Protein AF-A0A536NZQ4-F1 (afdb_monomer)

Secondary structure (DSSP, 8-state):
---HHHHHHHHHHTTPPP-B--HHHHHHHHH---TTS-HHHHHHHHHTTS--SS--SS--HHHHHHHHHHHHHHHHHTT-EEEETTEEEE--

Mean predicted aligned error: 3.86 Å

Foldseek 3Di:
DPCPVVVVVVCVVVVHDDQAAFLQLLLCQQQNHCPPPDQVVSLVVSVVPDPDPPDDPDDDPVSSSVVSRVVQVVCVVVVQWDDDDSYIYGDD

Nearest PDB structures (foldseek):
  4ep4-assembly1_B  TM=6.265E-01  e=6.602E-01  Thermus thermophilus HB8

Solvent-accessible surface area (backbone atoms only — not comparable to full-atom values): 5558 Å² total; per-residue (Å²): 138,92,53,70,68,57,51,56,51,50,34,55,74,69,71,49,81,86,73,47,59,52,35,69,55,31,47,31,50,76,58,44,75,65,77,92,52,56,68,66,61,50,52,49,59,39,52,72,73,46,93,68,77,90,67,65,96,80,67,56,66,66,56,48,38,51,51,38,42,53,51,41,46,54,32,44,78,66,69,47,44,46,69,63,83,78,37,43,36,52,51,125

Structure (mmCIF, N/CA/C/O backbone):
data_AF-A0A536NZQ4-F1
#
_entry.id   AF-A0A536NZQ4-F1
#
loop_
_atom_site.group_PDB
_atom_site.id
_atom_site.type_symbol
_atom_site.label_atom_id
_atom_site.label_alt_id
_atom_site.label_comp_id
_atom_site.label_asym_id
_atom_site.label_entity_id
_atom_site.label_seq_id
_atom_site.pdbx_PDB_ins_code
_atom_site.Cartn_x
_atom_site.Cartn_y
_atom_site.Cartn_z
_atom_site.occupancy
_atom_site.B_iso_or_equiv
_atom_site.auth_seq_id
_atom_site.auth_comp_id
_atom_site.auth_asym_id
_atom_site.auth_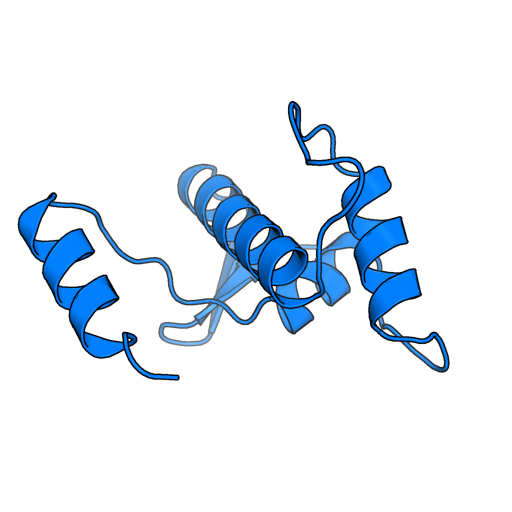atom_id
_atom_site.pdbx_PDB_model_num
ATOM 1 N N . MET A 1 1 ? -8.902 1.612 -17.003 1.00 51.16 1 MET A N 1
ATOM 2 C CA . MET A 1 1 ? -9.670 1.454 -15.749 1.00 51.16 1 MET A CA 1
ATOM 3 C C . MET A 1 1 ? -11.143 1.334 -16.108 1.00 51.16 1 MET A C 1
ATOM 5 O O . MET A 1 1 ? -11.699 2.328 -16.541 1.00 51.16 1 MET A O 1
ATOM 9 N N . ARG A 1 2 ? -11.749 0.141 -16.034 1.00 57.97 2 ARG A N 1
ATOM 10 C CA . ARG A 1 2 ? -13.179 -0.053 -16.375 1.00 57.97 2 ARG A CA 1
ATOM 11 C C . ARG A 1 2 ? -14.084 -0.329 -15.163 1.00 57.97 2 ARG A C 1
ATOM 13 O O . ARG A 1 2 ? -15.287 -0.249 -15.311 1.00 57.97 2 ARG A O 1
ATOM 20 N N . HIS A 1 3 ? -13.514 -0.549 -13.973 1.00 70.88 3 HIS A N 1
ATOM 21 C CA . HIS A 1 3 ? -14.250 -1.050 -12.796 1.00 70.88 3 HIS A CA 1
ATOM 22 C C . HIS A 1 3 ? -14.057 -0.200 -11.526 1.00 70.88 3 HIS A C 1
ATOM 24 O O . HIS A 1 3 ? -14.302 -0.661 -10.416 1.00 70.88 3 HIS A O 1
ATOM 30 N N . GLY A 1 4 ? -13.570 1.041 -11.655 1.00 70.25 4 GLY A N 1
ATOM 31 C CA . GLY A 1 4 ? -13.244 1.877 -10.489 1.00 70.25 4 GLY A CA 1
ATOM 32 C C . GLY A 1 4 ? -14.460 2.147 -9.599 1.00 70.25 4 GLY A C 1
ATOM 33 O O . GLY A 1 4 ? -14.406 1.927 -8.395 1.00 70.25 4 GLY A O 1
ATOM 34 N N . LEU A 1 5 ? -15.583 2.550 -10.201 1.00 81.69 5 LEU A N 1
ATOM 35 C CA . LEU A 1 5 ? -16.831 2.818 -9.477 1.00 81.69 5 LEU A CA 1
ATOM 36 C C . LEU A 1 5 ? -17.493 1.538 -8.945 1.00 81.69 5 LEU A C 1
ATOM 38 O O . LEU A 1 5 ? -18.091 1.556 -7.870 1.00 81.69 5 LEU A O 1
ATOM 42 N N . GLU A 1 6 ? -17.341 0.424 -9.661 1.00 88.19 6 GLU A N 1
ATOM 43 C CA . GLU A 1 6 ? -17.845 -0.886 -9.238 1.00 88.19 6 GLU A CA 1
ATOM 44 C C . GLU A 1 6 ? -17.162 -1.358 -7.951 1.00 88.19 6 GLU A C 1
ATOM 46 O O . GLU A 1 6 ? -17.829 -1.888 -7.066 1.00 88.19 6 GLU A O 1
ATOM 51 N N . LEU A 1 7 ? -15.860 -1.088 -7.790 1.00 85.31 7 LEU A N 1
ATOM 52 C CA . LEU A 1 7 ? -15.140 -1.392 -6.554 1.00 85.31 7 LEU A CA 1
ATOM 53 C C . LEU A 1 7 ? -15.725 -0.632 -5.356 1.00 85.31 7 LEU A C 1
ATOM 55 O O . LEU A 1 7 ? -15.977 -1.236 -4.316 1.00 85.31 7 LEU A O 1
ATOM 59 N N . TYR A 1 8 ? -15.988 0.671 -5.493 1.00 84.00 8 TYR A N 1
ATOM 60 C CA . TYR A 1 8 ? -16.603 1.454 -4.414 1.00 84.00 8 TYR A CA 1
ATOM 61 C C . TYR A 1 8 ? -18.010 0.954 -4.071 1.00 84.00 8 TYR A C 1
ATOM 63 O O . TYR A 1 8 ? -18.358 0.857 -2.892 1.00 84.00 8 TYR A O 1
ATOM 71 N N . ALA A 1 9 ? -18.813 0.604 -5.080 1.00 89.38 9 ALA A N 1
ATOM 72 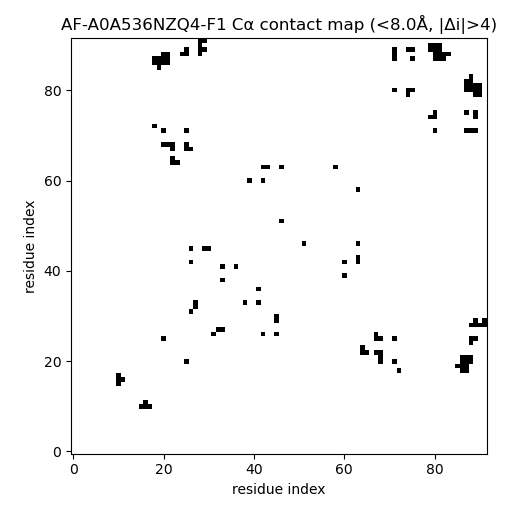C CA . ALA A 1 9 ? -20.137 0.030 -4.865 1.00 89.38 9 ALA A CA 1
ATOM 73 C C . ALA A 1 9 ? -20.061 -1.320 -4.131 1.00 89.38 9 ALA A C 1
ATOM 75 O O . ALA A 1 9 ? -20.804 -1.526 -3.172 1.00 89.38 9 ALA A O 1
ATOM 76 N N . ALA A 1 10 ? -19.134 -2.197 -4.526 1.00 91.12 10 ALA A N 1
ATOM 77 C CA . ALA A 1 10 ? -18.925 -3.499 -3.899 1.00 91.12 10 ALA A CA 1
ATOM 78 C C . ALA A 1 10 ? -18.451 -3.377 -2.443 1.00 91.12 10 ALA A C 1
ATOM 80 O O . ALA A 1 10 ? -18.999 -4.041 -1.566 1.00 91.12 10 ALA A O 1
ATOM 81 N N . LEU A 1 11 ? -17.488 -2.490 -2.162 1.00 90.06 11 LEU A N 1
ATOM 82 C CA . LEU A 1 11 ? -17.023 -2.225 -0.795 1.00 90.06 11 LEU A CA 1
ATOM 83 C C . LEU A 1 11 ? -18.163 -1.715 0.091 1.00 90.06 11 LEU A C 1
ATOM 85 O O . LEU A 1 11 ? -18.345 -2.209 1.202 1.00 90.06 11 LEU A O 1
ATOM 89 N N . ARG A 1 12 ? -18.968 -0.777 -0.424 1.00 90.12 12 ARG A N 1
ATOM 90 C CA . ARG A 1 12 ? -20.134 -0.244 0.289 1.00 90.12 12 ARG A CA 1
ATOM 91 C C . ARG A 1 12 ? -21.185 -1.322 0.548 1.00 90.12 12 ARG A C 1
ATOM 93 O O . ARG A 1 12 ? -21.690 -1.402 1.660 1.00 90.12 12 ARG A O 1
ATOM 100 N N . HIS A 1 13 ? -21.498 -2.149 -0.449 1.00 94.44 13 HIS A N 1
ATOM 101 C CA . HIS A 1 13 ? -22.449 -3.252 -0.300 1.00 94.44 13 HIS A CA 1
ATOM 102 C C . HIS A 1 13 ? -21.974 -4.286 0.731 1.00 94.44 13 HIS A C 1
ATOM 104 O O . HIS A 1 13 ? -22.770 -4.771 1.526 1.00 94.44 13 HIS A O 1
ATOM 110 N N . ALA A 1 14 ? -20.669 -4.560 0.776 1.00 94.94 14 ALA A N 1
ATOM 111 C CA . ALA A 1 14 ? -20.057 -5.450 1.758 1.00 94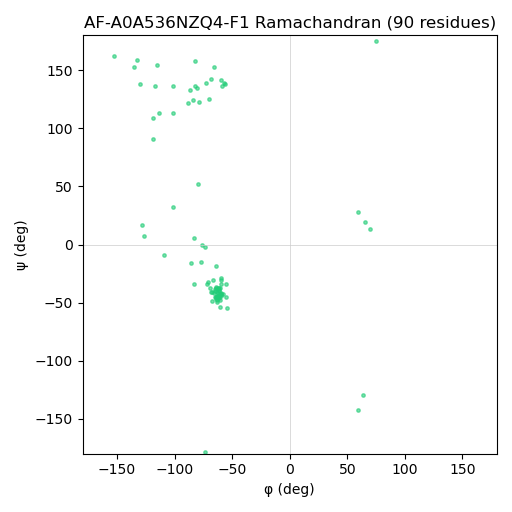.94 14 ALA A CA 1
ATOM 112 C C . ALA A 1 14 ? -19.890 -4.824 3.160 1.00 94.94 14 ALA A C 1
ATOM 114 O O . ALA A 1 14 ? -19.347 -5.476 4.050 1.00 94.94 14 ALA A O 1
ATOM 115 N N . GLY A 1 15 ? -20.292 -3.562 3.370 1.00 94.44 15 GLY A N 1
ATOM 116 C CA . GLY A 1 15 ? -20.096 -2.856 4.642 1.00 94.44 15 GLY A CA 1
ATOM 117 C C . GLY A 1 15 ? -18.624 -2.609 4.995 1.00 94.44 15 GLY A C 1
ATOM 118 O O . GLY A 1 15 ? -18.291 -2.381 6.157 1.00 94.44 15 GLY A O 1
ATOM 119 N N . LEU A 1 16 ? -17.724 -2.667 4.009 1.00 90.88 16 LEU A N 1
ATOM 120 C CA . LEU A 1 16 ? -16.292 -2.484 4.210 1.00 90.88 16 LEU A CA 1
ATOM 121 C C . LEU A 1 16 ? -15.926 -1.003 4.143 1.00 90.88 16 LEU A C 1
ATOM 123 O O . LEU A 1 16 ? -16.281 -0.282 3.209 1.00 90.88 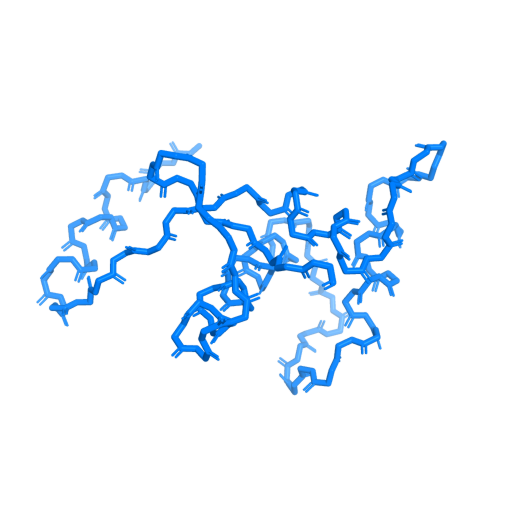16 LEU A O 1
ATOM 127 N N . ARG A 1 17 ? -15.136 -0.553 5.119 1.00 90.00 17 ARG A N 1
ATOM 128 C CA . ARG A 1 17 ? -14.566 0.794 5.113 1.00 90.00 17 ARG A CA 1
ATOM 129 C C . ARG A 1 17 ? -13.358 0.847 4.179 1.00 90.00 17 ARG A C 1
ATOM 131 O O . ARG A 1 17 ? -12.375 0.138 4.386 1.00 90.00 17 ARG A O 1
ATOM 138 N N . ALA A 1 18 ? -13.410 1.736 3.191 1.00 90.94 18 ALA A N 1
ATOM 139 C CA . ALA A 1 18 ? -12.276 2.002 2.317 1.00 90.94 18 ALA A CA 1
ATOM 140 C C . ALA A 1 18 ? -11.179 2.796 3.050 1.00 90.94 18 ALA A C 1
ATOM 142 O O . ALA A 1 18 ? -11.463 3.734 3.799 1.00 90.94 18 ALA A O 1
ATOM 143 N N . VAL A 1 19 ? -9.922 2.422 2.807 1.00 93.25 19 VAL A N 1
ATOM 144 C CA . VAL A 1 19 ? -8.733 3.194 3.187 1.00 93.25 19 VAL A CA 1
ATOM 145 C C . VAL A 1 19 ? -8.066 3.648 1.897 1.00 93.25 19 VAL A C 1
ATOM 147 O O . VAL A 1 19 ? -7.577 2.819 1.129 1.00 93.25 19 VAL A O 1
ATOM 150 N N . GLU A 1 20 ? -8.061 4.954 1.647 1.00 93.50 20 GLU A N 1
ATOM 151 C CA . GLU A 1 20 ? -7.395 5.519 0.477 1.00 93.50 20 GLU A CA 1
ATOM 152 C C . GLU A 1 20 ? -5.894 5.648 0.733 1.00 93.50 20 GLU A C 1
ATOM 154 O O . GLU A 1 20 ? -5.459 6.105 1.789 1.00 93.50 20 GLU A O 1
ATOM 159 N N . 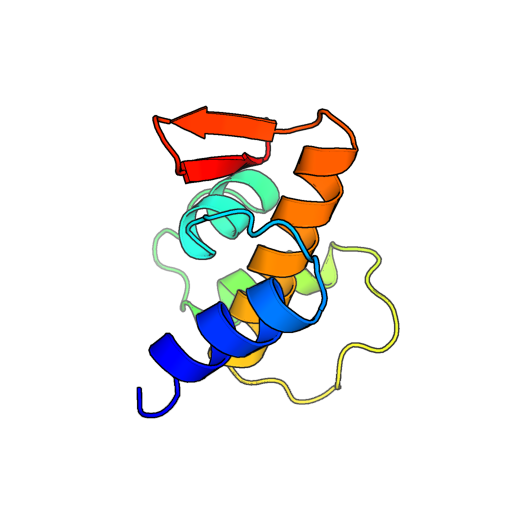CYS A 1 21 ? -5.077 5.241 -0.235 1.00 95.44 21 CYS A N 1
ATOM 160 C CA . CYS A 1 21 ? -3.626 5.347 -0.145 1.00 95.44 21 CYS A CA 1
ATOM 161 C C . CYS A 1 21 ? -2.995 5.471 -1.533 1.00 95.44 21 CYS A C 1
ATOM 163 O O . CYS A 1 21 ? -3.581 5.055 -2.534 1.00 95.44 21 CYS A O 1
ATOM 165 N N . PHE A 1 22 ? -1.746 5.934 -1.581 1.00 92.88 22 PHE A N 1
ATOM 166 C CA . PHE A 1 22 ? -0.908 5.822 -2.773 1.00 92.88 22 PHE A CA 1
ATOM 167 C C . PHE A 1 22 ? 0.078 4.660 -2.612 1.00 92.88 22 PHE A C 1
ATOM 169 O O . PHE A 1 22 ? 1.024 4.789 -1.830 1.00 92.88 22 PHE A O 1
ATOM 176 N N . PRO A 1 23 ? -0.034 3.567 -3.393 1.00 92.44 23 PRO A N 1
ATOM 177 C CA . PRO A 1 23 ? 0.883 2.429 -3.279 1.00 92.44 23 PRO A CA 1
ATOM 178 C C . PRO A 1 23 ? 2.357 2.821 -3.435 1.00 92.44 23 PRO A C 1
ATOM 180 O O . PRO A 1 23 ? 3.234 2.297 -2.757 1.00 92.44 23 PRO A O 1
ATOM 183 N N . THR A 1 24 ? 2.655 3.818 -4.275 1.00 93.81 24 THR A N 1
ATOM 184 C CA . THR A 1 24 ? 4.017 4.364 -4.400 1.00 93.81 24 THR A CA 1
ATOM 185 C C . THR A 1 24 ? 4.533 4.966 -3.091 1.00 93.81 24 THR A C 1
ATOM 187 O O . THR A 1 24 ? 5.709 4.785 -2.765 1.00 93.81 24 THR A O 1
ATOM 190 N N . ALA A 1 25 ? 3.682 5.664 -2.333 1.00 94.06 25 ALA A N 1
ATOM 191 C CA . ALA A 1 25 ? 4.051 6.208 -1.030 1.00 94.06 25 ALA A CA 1
ATOM 192 C C . ALA A 1 25 ? 4.288 5.075 -0.025 1.00 94.06 25 ALA A C 1
ATOM 194 O O . ALA A 1 25 ? 5.290 5.102 0.687 1.00 94.06 25 ALA A O 1
ATOM 195 N N . THR A 1 26 ? 3.451 4.034 -0.049 1.00 95.19 26 THR A N 1
ATOM 196 C CA . THR A 1 26 ? 3.646 2.815 0.744 1.00 95.19 26 THR A CA 1
ATOM 197 C C . THR A 1 26 ? 5.017 2.199 0.492 1.00 95.19 26 THR A C 1
ATOM 199 O O . THR A 1 26 ? 5.803 2.038 1.422 1.00 95.19 26 THR A O 1
ATOM 202 N N . TRP A 1 27 ? 5.360 1.922 -0.767 1.00 96.25 27 TRP A N 1
ATOM 203 C CA . TRP A 1 27 ? 6.666 1.356 -1.109 1.00 96.25 27 TRP A CA 1
ATOM 204 C C . TRP A 1 27 ? 7.827 2.259 -0.705 1.00 96.25 27 TRP A C 1
ATOM 206 O O . TRP A 1 27 ? 8.850 1.770 -0.234 1.00 96.25 27 TRP A O 1
ATOM 216 N N . THR A 1 28 ? 7.657 3.574 -0.838 1.00 95.94 28 THR A N 1
ATOM 217 C CA . THR A 1 28 ? 8.671 4.553 -0.431 1.00 95.94 28 THR A CA 1
ATOM 218 C C . THR A 1 28 ? 8.898 4.541 1.077 1.00 95.94 28 THR A C 1
ATOM 220 O O . THR A 1 28 ? 10.044 4.609 1.514 1.00 95.94 28 THR A O 1
ATOM 223 N N . ARG A 1 29 ? 7.835 4.409 1.878 1.00 94.75 29 ARG A N 1
ATOM 224 C CA . ARG A 1 29 ? 7.935 4.305 3.340 1.00 94.75 29 ARG A CA 1
ATOM 225 C C . ARG A 1 29 ? 8.561 2.980 3.780 1.00 94.75 29 ARG A C 1
ATOM 227 O O . ARG A 1 29 ? 9.366 2.985 4.699 1.00 94.75 29 ARG A O 1
ATOM 234 N N . LEU A 1 30 ? 8.256 1.877 3.095 1.00 92.12 30 LEU A N 1
ATOM 235 C CA . LEU A 1 30 ? 8.735 0.539 3.473 1.00 92.12 30 LEU A CA 1
ATOM 236 C C . LEU A 1 30 ? 10.149 0.207 2.976 1.00 92.12 30 LEU A C 1
ATOM 238 O O . LEU A 1 30 ? 10.871 -0.540 3.628 1.00 92.12 30 LEU A O 1
ATOM 242 N N . ALA A 1 31 ? 10.544 0.701 1.801 1.00 94.12 31 ALA A N 1
ATOM 243 C CA . ALA A 1 31 ? 11.790 0.303 1.134 1.00 94.12 31 ALA A CA 1
ATOM 244 C C . ALA A 1 31 ? 12.696 1.483 0.750 1.00 94.12 31 ALA A C 1
ATOM 246 O O . ALA A 1 31 ? 13.695 1.293 0.042 1.00 94.12 31 ALA A O 1
ATOM 247 N N . GLY A 1 32 ? 12.343 2.692 1.193 1.00 95.81 32 GLY A N 1
ATOM 248 C CA . GLY A 1 32 ? 13.019 3.928 0.828 1.00 95.81 32 GLY A CA 1
ATOM 249 C C . GLY A 1 32 ? 12.697 4.402 -0.597 1.00 95.81 32 GLY A C 1
ATOM 250 O O . GLY A 1 32 ? 12.011 3.715 -1.366 1.00 95.81 32 GLY A O 1
ATOM 251 N N . PRO A 1 33 ? 13.207 5.586 -0.982 1.00 95.81 33 PRO A N 1
ATOM 252 C CA . PRO A 1 33 ? 12.945 6.185 -2.286 1.00 95.81 33 PRO A CA 1
ATOM 253 C C . PRO A 1 33 ? 13.417 5.286 -3.433 1.00 95.81 33 PRO A C 1
ATOM 255 O O . PRO A 1 33 ? 14.477 4.659 -3.369 1.00 95.81 33 PRO A O 1
ATOM 258 N N . ARG A 1 34 ? 12.645 5.241 -4.526 1.00 96.00 34 ARG A N 1
ATOM 259 C CA . ARG A 1 34 ? 12.972 4.421 -5.707 1.00 96.00 34 ARG A CA 1
ATOM 260 C C . ARG A 1 34 ? 14.341 4.772 -6.306 1.00 96.00 34 ARG A C 1
ATOM 262 O O . ARG A 1 34 ? 15.095 3.861 -6.652 1.00 96.00 34 ARG A O 1
ATOM 269 N N . GLY A 1 35 ? 14.659 6.064 -6.411 1.00 94.50 35 GLY A N 1
ATOM 270 C CA . GLY A 1 35 ? 15.847 6.553 -7.119 1.00 94.50 35 GLY A CA 1
ATOM 271 C C . GLY A 1 35 ? 15.845 6.125 -8.593 1.00 94.50 35 GLY A C 1
ATOM 272 O O . GLY A 1 35 ? 14.785 6.033 -9.216 1.00 94.50 35 GLY A O 1
ATOM 273 N N . GLY A 1 36 ? 17.021 5.788 -9.131 1.00 95.31 36 GLY A N 1
ATOM 274 C CA . GLY A 1 36 ? 17.191 5.309 -10.513 1.00 95.31 36 GLY A CA 1
ATOM 275 C C . GLY A 1 36 ? 16.706 3.875 -10.779 1.00 95.31 36 GLY A C 1
ATOM 276 O O . GLY A 1 36 ? 16.753 3.402 -11.912 1.00 95.31 36 GLY A O 1
ATOM 277 N N . ARG A 1 37 ? 16.221 3.152 -9.760 1.00 95.75 37 ARG A N 1
ATOM 278 C CA . ARG A 1 37 ? 15.792 1.752 -9.910 1.00 95.75 37 ARG A CA 1
ATOM 279 C C . ARG A 1 37 ? 14.533 1.644 -10.771 1.00 95.75 37 ARG A C 1
ATOM 281 O O . ARG A 1 37 ? 13.595 2.439 -10.634 1.00 95.75 37 ARG A O 1
ATOM 288 N N . ARG A 1 38 ? 14.456 0.603 -11.609 1.00 96.31 38 ARG A N 1
ATOM 289 C CA . ARG A 1 38 ? 13.227 0.257 -12.347 1.00 96.31 38 ARG A CA 1
ATOM 290 C C . ARG A 1 38 ? 12.093 -0.019 -11.358 1.00 96.31 38 ARG A C 1
ATOM 292 O O . ARG A 1 38 ? 12.297 -0.723 -10.369 1.00 96.31 38 ARG A O 1
ATOM 299 N N . ARG A 1 39 ? 10.888 0.496 -11.638 1.00 95.06 39 ARG A N 1
ATOM 300 C CA . ARG A 1 39 ? 9.734 0.386 -10.726 1.00 95.06 39 ARG A CA 1
ATOM 301 C C . ARG A 1 39 ? 9.421 -1.059 -10.341 1.00 95.06 39 ARG A C 1
ATOM 303 O O . ARG A 1 39 ? 9.246 -1.324 -9.158 1.00 95.06 39 ARG A O 1
ATOM 310 N N . ALA A 1 40 ? 9.409 -1.970 -11.315 1.00 94.81 40 ALA A N 1
ATOM 311 C CA . ALA A 1 40 ? 9.123 -3.383 -11.079 1.00 94.81 40 ALA A CA 1
ATOM 312 C C . ALA A 1 40 ? 10.142 -4.043 -10.135 1.00 94.81 40 ALA A C 1
ATOM 314 O O . ALA A 1 40 ? 9.746 -4.737 -9.209 1.00 94.81 40 ALA A O 1
ATOM 315 N N . GLY A 1 41 ? 11.442 -3.787 -10.328 1.00 95.88 41 GLY A N 1
ATOM 316 C CA . GLY A 1 41 ? 12.488 -4.342 -9.463 1.00 95.88 41 GLY A CA 1
ATOM 317 C C . GLY A 1 41 ? 12.459 -3.756 -8.051 1.00 95.88 41 GLY A C 1
ATOM 318 O O . GLY A 1 41 ? 12.581 -4.485 -7.073 1.00 95.88 41 GLY A O 1
ATOM 319 N N . TRP A 1 42 ? 12.234 -2.444 -7.932 1.00 97.00 42 TRP A N 1
ATOM 320 C CA . TRP A 1 42 ? 12.131 -1.770 -6.635 1.00 97.00 42 TRP A CA 1
ATOM 321 C C . TRP A 1 42 ? 10.935 -2.259 -5.808 1.00 97.00 42 TRP A C 1
ATOM 323 O O . TRP A 1 42 ? 11.109 -2.589 -4.637 1.00 97.00 42 TRP A O 1
ATOM 333 N N . SER A 1 43 ? 9.744 -2.355 -6.408 1.00 96.31 43 SER A N 1
ATOM 334 C CA . SER A 1 43 ? 8.548 -2.834 -5.705 1.00 96.31 43 SER A CA 1
ATOM 335 C C . SER A 1 43 ? 8.598 -4.339 -5.426 1.00 96.31 43 SER A C 1
ATOM 337 O O . SER A 1 43 ? 8.150 -4.767 -4.367 1.00 96.31 43 SER A O 1
ATOM 339 N N . ALA A 1 44 ? 9.199 -5.148 -6.308 1.00 94.88 44 ALA A N 1
ATOM 340 C CA . ALA A 1 44 ? 9.422 -6.572 -6.046 1.00 94.88 44 ALA A CA 1
ATOM 341 C C . ALA A 1 44 ? 10.371 -6.798 -4.858 1.00 94.88 44 ALA A C 1
ATOM 343 O O . ALA A 1 44 ? 10.056 -7.589 -3.972 1.00 94.88 44 ALA A O 1
ATOM 344 N N . ALA A 1 45 ? 11.484 -6.059 -4.791 1.00 94.50 45 ALA A N 1
ATOM 345 C CA . ALA A 1 45 ? 12.417 -6.129 -3.665 1.00 94.50 45 ALA A CA 1
ATOM 346 C C . ALA A 1 45 ? 11.812 -5.594 -2.353 1.00 94.50 45 ALA A C 1
ATOM 348 O O . ALA A 1 45 ? 12.183 -6.037 -1.269 1.00 94.50 45 ALA A O 1
ATOM 349 N N . ALA A 1 46 ? 10.892 -4.627 -2.427 1.00 95.06 46 ALA A N 1
ATOM 350 C CA . ALA A 1 46 ? 10.130 -4.183 -1.264 1.00 95.06 46 ALA A CA 1
ATOM 351 C C . ALA A 1 46 ? 9.185 -5.290 -0.774 1.00 95.06 46 ALA A C 1
ATOM 353 O O . ALA A 1 46 ? 9.197 -5.630 0.406 1.00 95.06 46 ALA A O 1
ATOM 354 N N . LEU A 1 47 ? 8.418 -5.890 -1.690 1.00 95.00 47 LEU A N 1
ATOM 355 C CA . LEU A 1 47 ? 7.477 -6.964 -1.386 1.00 95.00 47 LEU A CA 1
ATOM 356 C C . LEU A 1 47 ? 8.173 -8.202 -0.807 1.00 95.00 47 LEU A C 1
ATOM 358 O O . LEU A 1 47 ? 7.664 -8.773 0.149 1.00 95.00 47 LEU A O 1
ATOM 362 N N . SER A 1 48 ? 9.351 -8.580 -1.313 1.00 92.94 48 SER A N 1
ATOM 363 C CA . SER A 1 48 ? 10.089 -9.750 -0.813 1.00 92.94 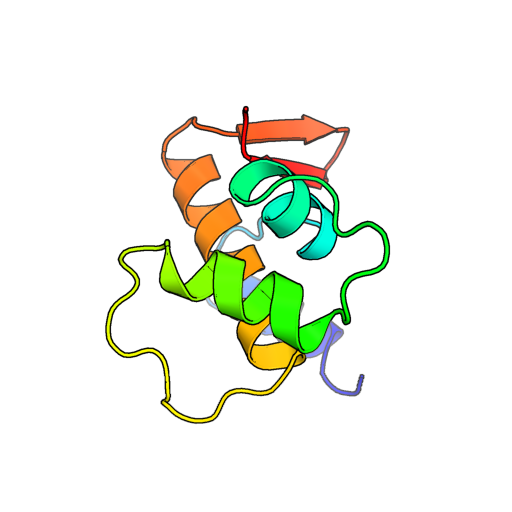48 SER A CA 1
ATOM 364 C C . SER A 1 48 ? 10.558 -9.615 0.640 1.00 92.94 48 SER A C 1
ATOM 366 O O . SER A 1 48 ? 10.891 -10.613 1.271 1.00 92.94 48 SER A O 1
ATOM 368 N N . ARG A 1 49 ? 10.611 -8.390 1.180 1.00 92.75 49 ARG A N 1
ATOM 369 C CA . ARG A 1 49 ? 10.928 -8.130 2.595 1.00 92.75 49 ARG A CA 1
ATOM 370 C C . ARG A 1 49 ? 9.701 -8.215 3.496 1.00 92.75 49 ARG A C 1
ATOM 372 O O . ARG A 1 49 ? 9.846 -8.301 4.713 1.00 92.75 49 ARG A O 1
ATOM 379 N N . LEU A 1 50 ? 8.500 -8.176 2.921 1.00 90.69 50 LEU A N 1
ATOM 380 C CA . LEU A 1 50 ? 7.266 -8.340 3.670 1.00 90.69 50 LEU A CA 1
ATOM 381 C C . LEU A 1 50 ? 6.995 -9.830 3.867 1.00 90.69 50 LEU A C 1
ATOM 383 O O . LEU A 1 50 ? 7.085 -10.626 2.936 1.00 90.69 50 LEU A O 1
ATOM 387 N N . ARG A 1 51 ? 6.589 -10.216 5.078 1.00 86.06 51 ARG A N 1
ATOM 388 C CA . ARG A 1 51 ? 6.167 -11.592 5.387 1.00 86.06 51 ARG A CA 1
ATOM 389 C C . ARG A 1 51 ? 4.723 -11.845 4.928 1.00 86.06 51 ARG A C 1
ATOM 391 O O . ARG A 1 51 ? 3.880 -12.264 5.716 1.00 86.06 51 ARG A O 1
ATOM 398 N N . VAL A 1 52 ? 4.425 -11.547 3.662 1.00 89.06 52 VAL A N 1
ATOM 399 C CA . VAL A 1 52 ? 3.116 -11.807 3.043 1.00 89.06 52 VAL A CA 1
ATOM 400 C C . VAL A 1 52 ? 3.130 -13.219 2.467 1.00 89.06 52 VAL A C 1
ATOM 402 O O . VAL A 1 52 ? 3.978 -13.560 1.647 1.00 89.06 52 VAL A O 1
ATOM 405 N N . ARG A 1 53 ? 2.197 -14.057 2.920 1.00 89.50 53 ARG A N 1
ATOM 406 C CA . ARG A 1 53 ? 2.052 -15.436 2.436 1.00 89.50 53 ARG A CA 1
ATOM 407 C C . ARG A 1 53 ? 1.250 -15.471 1.138 1.00 89.50 53 ARG A C 1
ATOM 409 O O . ARG A 1 53 ? 0.470 -14.563 0.866 1.00 89.50 53 ARG A O 1
ATOM 416 N N . SER A 1 54 ? 1.427 -16.544 0.372 1.00 89.06 54 SER A N 1
ATOM 417 C CA . SER A 1 54 ? 0.621 -16.841 -0.822 1.00 89.06 54 SER A CA 1
ATOM 418 C C . SER A 1 54 ? 0.673 -15.764 -1.914 1.00 89.06 54 SER A C 1
ATOM 420 O O . SER A 1 54 ? -0.265 -15.620 -2.693 1.00 89.06 54 SER A O 1
ATOM 422 N N . VAL A 1 55 ? 1.774 -15.010 -1.993 1.00 89.69 55 VAL A N 1
ATOM 423 C CA . VAL A 1 55 ? 2.024 -14.104 -3.120 1.00 89.69 55 VAL A CA 1
ATOM 424 C C . VAL A 1 55 ? 2.327 -14.951 -4.363 1.00 89.69 55 VAL A C 1
ATOM 426 O O . VAL A 1 55 ? 3.244 -15.774 -4.309 1.00 89.69 55 VAL A O 1
ATOM 429 N N . PRO A 1 56 ? 1.610 -14.764 -5.486 1.00 88.81 56 PRO A N 1
ATOM 430 C CA . PRO A 1 56 ? 1.907 -15.471 -6.726 1.00 88.81 56 PRO A CA 1
ATOM 431 C C . PRO A 1 56 ? 3.356 -15.253 -7.177 1.00 88.81 56 PRO A C 1
ATOM 433 O O . PRO A 1 56 ? 3.855 -14.126 -7.160 1.00 88.81 56 PRO A O 1
ATOM 436 N N . SER A 1 57 ? 4.013 -16.317 -7.648 1.00 83.44 57 SER A N 1
ATOM 437 C CA . SER A 1 57 ? 5.401 -16.261 -8.140 1.00 83.44 57 SER A CA 1
ATOM 438 C C . SER A 1 57 ? 5.575 -15.302 -9.323 1.00 83.44 57 SER A C 1
ATOM 440 O O . SER A 1 57 ? 6.638 -14.710 -9.504 1.00 83.44 57 SER A O 1
ATOM 442 N N . ARG A 1 58 ? 4.512 -15.113 -10.113 1.00 88.19 58 ARG A N 1
ATOM 443 C CA . ARG A 1 58 ? 4.421 -14.115 -11.179 1.00 88.19 58 ARG A CA 1
ATOM 444 C C . ARG A 1 58 ? 3.289 -13.152 -10.864 1.00 88.19 58 ARG A C 1
ATOM 446 O O . ARG A 1 58 ? 2.119 -13.501 -10.973 1.00 88.19 58 ARG A O 1
ATOM 453 N N . ILE A 1 59 ? 3.650 -11.925 -10.509 1.00 93.88 59 ILE A N 1
ATOM 454 C CA . ILE A 1 59 ? 2.695 -10.844 -10.282 1.00 93.88 59 ILE A CA 1
ATOM 455 C C . ILE A 1 59 ? 3.127 -9.596 -11.052 1.00 93.88 59 ILE A C 1
ATOM 457 O O . ILE A 1 59 ? 4.313 -9.261 -11.124 1.00 93.88 59 ILE A O 1
ATOM 461 N N . GLY A 1 60 ? 2.163 -8.919 -11.672 1.00 95.50 60 GLY A N 1
ATOM 462 C CA . GLY A 1 60 ? 2.378 -7.653 -12.370 1.00 95.50 60 GLY A CA 1
ATOM 463 C C . GLY A 1 60 ? 2.580 -6.479 -11.409 1.00 95.50 60 GLY A C 1
ATOM 464 O O . GLY A 1 60 ? 2.577 -6.636 -10.187 1.00 95.50 60 GLY A O 1
ATOM 465 N N . GLN A 1 61 ? 2.756 -5.278 -11.962 1.00 95.69 61 GLN A N 1
ATOM 466 C CA . GLN A 1 61 ? 2.876 -4.068 -11.144 1.00 95.69 61 GLN A CA 1
ATOM 467 C C . GLN A 1 61 ? 1.575 -3.757 -10.394 1.00 95.69 61 GLN A C 1
ATOM 469 O O . GLN A 1 61 ? 1.645 -3.471 -9.204 1.00 95.69 61 GLN A O 1
ATOM 474 N N . ASP A 1 62 ? 0.422 -3.903 -11.047 1.00 93.69 62 ASP A N 1
ATOM 475 C CA . ASP A 1 62 ? -0.891 -3.667 -10.433 1.00 93.69 62 ASP A CA 1
ATOM 476 C C . ASP A 1 62 ? -1.137 -4.598 -9.247 1.00 93.69 62 ASP A C 1
ATOM 478 O O . ASP A 1 62 ? -1.573 -4.160 -8.189 1.00 93.69 62 ASP A O 1
ATOM 482 N N . GLY A 1 63 ? -0.780 -5.878 -9.384 1.00 94.81 63 GLY A N 1
ATOM 483 C CA . GLY A 1 63 ? -0.902 -6.836 -8.289 1.00 94.81 63 GLY A CA 1
ATOM 484 C C . GLY A 1 63 ? 0.021 -6.504 -7.114 1.00 94.81 63 GLY A C 1
ATOM 485 O O . GLY A 1 63 ? -0.396 -6.612 -5.963 1.00 94.81 63 GLY A O 1
ATOM 486 N N . ARG A 1 64 ? 1.250 -6.031 -7.375 1.00 96.12 64 ARG A N 1
ATOM 487 C CA . ARG A 1 64 ? 2.097 -5.490 -6.301 1.00 96.12 64 ARG A CA 1
ATOM 488 C C . ARG A 1 64 ? 1.407 -4.299 -5.651 1.00 96.12 64 ARG A C 1
ATOM 490 O O . ARG A 1 64 ? 1.208 -4.320 -4.446 1.00 96.12 64 ARG A O 1
ATOM 497 N N . ASP A 1 65 ? 0.992 -3.301 -6.419 1.00 95.69 65 ASP A N 1
ATOM 498 C CA . ASP A 1 65 ? 0.373 -2.088 -5.879 1.00 95.69 65 ASP A CA 1
ATOM 499 C C . ASP A 1 65 ? -0.917 -2.378 -5.086 1.00 95.69 65 ASP A C 1
ATOM 501 O O . ASP A 1 65 ? -1.125 -1.765 -4.039 1.00 95.69 65 ASP A O 1
ATOM 505 N N . ALA A 1 66 ? -1.703 -3.384 -5.483 1.00 94.19 66 ALA A N 1
ATOM 506 C CA . ALA A 1 66 ? -2.835 -3.895 -4.710 1.00 94.19 66 ALA A CA 1
ATOM 507 C C . ALA A 1 66 ? -2.405 -4.495 -3.357 1.00 94.19 66 ALA A C 1
ATOM 509 O O . ALA A 1 66 ? -3.005 -4.182 -2.330 1.00 94.19 66 ALA A O 1
ATOM 510 N N . ILE A 1 67 ? -1.330 -5.295 -3.320 1.00 95.44 67 ILE A N 1
ATOM 511 C CA . ILE A 1 67 ? -0.754 -5.795 -2.058 1.00 95.44 67 ILE A CA 1
ATOM 512 C C . ILE A 1 67 ? -0.246 -4.633 -1.194 1.00 95.44 67 ILE A C 1
ATOM 514 O O . ILE A 1 67 ? -0.478 -4.625 0.012 1.00 95.44 67 ILE A O 1
ATOM 518 N N . GLY A 1 68 ? 0.413 -3.634 -1.787 1.00 95.81 68 GLY A N 1
ATOM 519 C CA . GLY A 1 68 ? 0.857 -2.433 -1.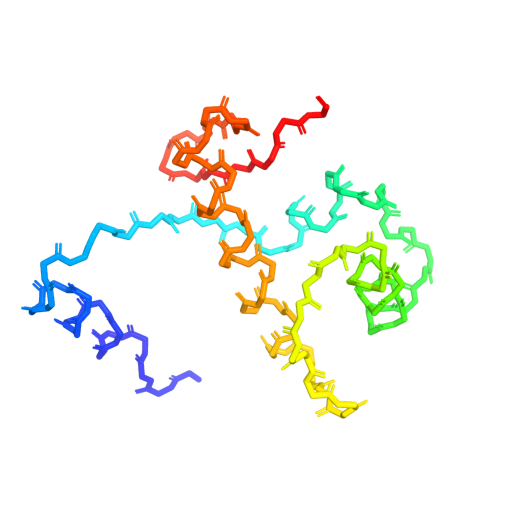075 1.00 95.81 68 GLY A CA 1
ATOM 520 C C . GLY A 1 68 ? -0.311 -1.666 -0.443 1.00 95.81 68 GLY A C 1
ATOM 521 O O . GLY A 1 68 ? -0.239 -1.270 0.724 1.00 95.81 68 GLY A O 1
ATOM 522 N N . ALA A 1 69 ? -1.419 -1.514 -1.169 1.00 95.38 69 ALA A N 1
ATOM 523 C CA . ALA A 1 69 ? -2.636 -0.902 -0.641 1.00 95.38 69 ALA A CA 1
ATOM 524 C C . ALA A 1 69 ? -3.239 -1.722 0.511 1.00 95.38 69 ALA A C 1
ATOM 526 O O . ALA A 1 69 ? -3.491 -1.180 1.588 1.00 95.38 69 ALA A O 1
ATOM 527 N N . ALA A 1 70 ? -3.373 -3.040 0.337 1.00 94.44 70 ALA A N 1
ATOM 528 C CA . ALA A 1 70 ? -3.869 -3.937 1.381 1.00 94.44 70 ALA A CA 1
ATOM 529 C C . ALA A 1 70 ? -2.984 -3.909 2.641 1.00 94.44 70 ALA A C 1
ATOM 531 O O . ALA A 1 70 ? -3.488 -3.840 3.762 1.00 94.44 70 ALA A O 1
ATOM 532 N N . TYR A 1 71 ? -1.660 -3.889 2.472 1.00 95.62 71 TYR A N 1
ATOM 533 C CA . TYR A 1 71 ? -0.714 -3.776 3.580 1.00 95.62 71 TYR A CA 1
ATOM 534 C C . TYR A 1 71 ? -0.845 -2.430 4.306 1.00 95.62 71 TYR A C 1
ATOM 536 O O . TYR A 1 71 ? -0.768 -2.377 5.531 1.00 95.62 71 TYR A O 1
ATOM 544 N N . THR A 1 72 ? -1.108 -1.345 3.571 1.00 96.62 72 THR A N 1
ATOM 545 C CA . THR A 1 72 ? -1.368 -0.022 4.161 1.00 96.62 72 THR A CA 1
ATOM 546 C C . THR A 1 72 ? -2.646 -0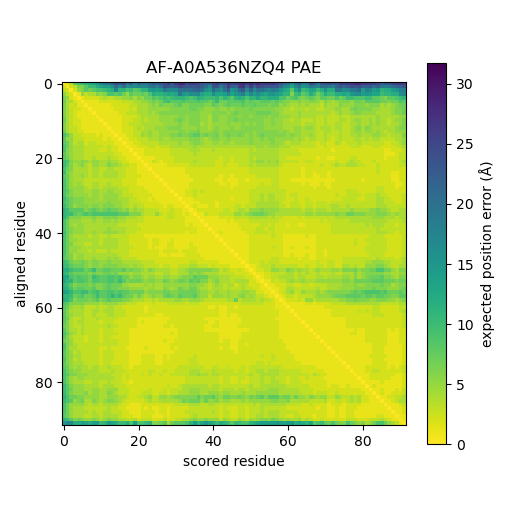.024 4.992 1.00 96.62 72 THR A C 1
ATOM 548 O O . THR A 1 72 ? -2.629 0.455 6.123 1.00 96.62 72 THR A O 1
ATOM 551 N N . ALA A 1 73 ? -3.727 -0.619 4.483 1.00 95.38 73 ALA A N 1
ATOM 552 C CA . ALA A 1 73 ? -4.971 -0.777 5.232 1.00 95.38 73 ALA A CA 1
ATOM 553 C C . ALA A 1 73 ? -4.762 -1.604 6.515 1.00 95.38 73 ALA A C 1
ATOM 555 O O . ALA A 1 73 ? -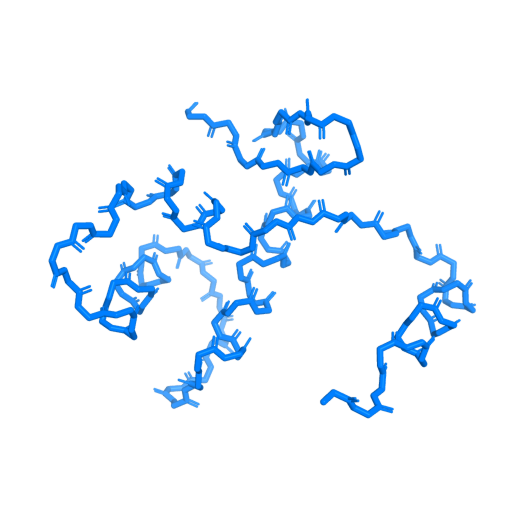5.224 -1.212 7.585 1.00 95.38 73 ALA A O 1
ATOM 556 N N . TRP A 1 74 ? -3.990 -2.695 6.445 1.00 95.12 74 TRP A N 1
ATOM 557 C CA . TRP A 1 74 ? -3.633 -3.489 7.626 1.00 95.12 74 TRP A CA 1
ATOM 558 C C . TRP A 1 74 ? -2.840 -2.683 8.665 1.00 95.12 74 TRP A C 1
ATOM 560 O O . TRP A 1 74 ? -3.155 -2.717 9.859 1.00 95.12 74 TRP A O 1
ATOM 570 N N . LEU A 1 75 ? -1.835 -1.916 8.229 1.00 95.62 75 LEU A N 1
ATOM 571 C CA . LEU A 1 75 ? -1.089 -1.020 9.115 1.00 95.62 75 LEU A CA 1
ATOM 572 C C . LEU A 1 75 ? -1.991 0.056 9.729 1.00 95.62 75 LEU A C 1
ATOM 574 O O . LEU A 1 75 ? -1.805 0.382 10.900 1.00 95.62 75 LEU A O 1
ATOM 578 N N . HIS A 1 76 ? -2.960 0.577 8.971 1.00 96.56 76 HIS A N 1
ATOM 579 C CA . HIS A 1 76 ? -3.895 1.601 9.436 1.00 96.56 76 HIS A CA 1
ATOM 580 C C . HIS A 1 76 ? -4.762 1.094 10.580 1.00 96.56 76 HIS A C 1
ATOM 582 O O . HIS A 1 76 ? -4.813 1.715 11.639 1.00 96.56 76 HIS A O 1
ATOM 588 N N . VAL A 1 77 ? -5.365 -0.084 10.399 1.00 95.06 77 VAL A N 1
ATOM 589 C CA . VAL A 1 77 ? -6.127 -0.764 11.456 1.00 95.06 77 VAL A CA 1
ATOM 590 C C . VAL A 1 77 ? -5.238 -1.061 12.668 1.00 95.06 77 VAL A C 1
ATOM 592 O O . VAL A 1 77 ? -5.701 -1.014 13.801 1.00 95.06 77 VAL A O 1
ATOM 595 N N . SER A 1 78 ? -3.940 -1.288 12.447 1.00 95.50 78 SER A N 1
ATOM 596 C CA . SER A 1 78 ? -2.951 -1.497 13.513 1.00 95.50 78 SER A CA 1
ATOM 597 C C . SER A 1 78 ? -2.391 -0.203 14.135 1.00 95.50 78 SER A C 1
ATOM 599 O O . SER A 1 78 ? -1.414 -0.280 14.877 1.00 95.50 78 SER A O 1
ATOM 601 N N . GLY A 1 79 ? -2.889 0.987 13.780 1.00 96.38 79 GLY A N 1
ATOM 602 C CA . GLY A 1 79 ? -2.395 2.271 14.305 1.00 96.38 79 GLY A CA 1
ATOM 603 C C . GLY A 1 79 ? -0.989 2.691 13.837 1.00 96.38 79 GLY A C 1
ATOM 604 O O . GLY A 1 79 ? -0.401 3.617 14.392 1.00 96.38 79 GLY A O 1
ATOM 605 N N . ARG A 1 80 ? -0.430 2.045 12.806 1.00 96.81 80 ARG A N 1
ATOM 606 C CA . ARG A 1 80 ? 0.949 2.254 12.306 1.00 96.81 80 ARG A CA 1
ATOM 607 C C . ARG A 1 80 ? 1.009 3.114 11.039 1.00 96.81 80 ARG A C 1
ATOM 609 O O . ARG A 1 80 ? 1.865 2.926 10.174 1.00 96.81 80 ARG A O 1
ATOM 616 N N . THR A 1 81 ? 0.089 4.065 10.917 1.00 97.56 81 THR A N 1
ATOM 617 C CA . THR A 1 81 ? -0.027 4.962 9.757 1.00 97.56 81 THR A CA 1
ATOM 618 C C . THR A 1 81 ? -0.187 6.416 10.167 1.00 97.56 81 THR A C 1
ATOM 620 O O . THR A 1 81 ? -0.607 6.730 11.280 1.00 97.56 81 THR A O 1
ATOM 623 N N . GLU A 1 82 ? 0.128 7.310 9.248 1.00 96.38 82 GLU A N 1
ATOM 624 C CA . GLU A 1 82 ? -0.184 8.735 9.308 1.00 96.38 82 GLU A CA 1
ATOM 625 C C . GLU A 1 82 ? -1.152 9.081 8.166 1.00 96.38 82 GLU A C 1
ATOM 627 O O . GLU A 1 82 ? -1.199 8.374 7.152 1.00 96.38 82 GLU A O 1
ATOM 632 N N . SER A 1 83 ? -1.939 10.140 8.354 1.00 95.25 83 SER A N 1
ATOM 633 C CA . SER A 1 83 ? -2.939 10.589 7.384 1.00 95.25 83 SER A CA 1
ATOM 634 C C . SER A 1 83 ? -2.604 11.989 6.881 1.00 95.25 83 SER A C 1
ATOM 636 O O . SER A 1 83 ? -2.291 12.877 7.670 1.00 95.25 83 SER A O 1
ATOM 638 N N . PHE A 1 84 ? -2.725 12.184 5.573 1.00 91.69 84 PHE A N 1
ATOM 639 C CA . PHE A 1 84 ? -2.626 13.466 4.882 1.00 91.69 84 PHE A CA 1
ATOM 640 C C . PHE A 1 84 ? -3.968 13.730 4.194 1.00 91.69 84 PHE A C 1
ATOM 642 O O . PHE A 1 84 ? -4.212 13.265 3.080 1.00 91.69 84 PHE A O 1
ATOM 649 N N . GLY A 1 85 ? -4.885 14.411 4.886 1.00 92.00 85 GLY A N 1
ATOM 650 C CA . GLY A 1 85 ? -6.289 14.447 4.465 1.00 92.00 85 GLY A CA 1
ATOM 651 C C . GLY A 1 85 ? -6.913 13.046 4.520 1.00 92.00 85 GLY A C 1
ATOM 652 O O . GLY A 1 85 ? -6.777 12.358 5.532 1.00 92.00 85 GLY A O 1
ATOM 653 N N . SER A 1 86 ? -7.565 12.605 3.436 1.00 92.12 86 SER A N 1
ATOM 654 C CA . SER A 1 86 ? -8.117 11.240 3.318 1.00 92.12 86 SER A CA 1
ATOM 655 C C . SER A 1 86 ? -7.061 10.169 3.025 1.00 92.12 86 SER A C 1
ATOM 657 O O . SER A 1 86 ? -7.332 8.978 3.180 1.00 92.12 86 SER A O 1
ATOM 659 N N . ILE A 1 87 ? -5.857 10.576 2.617 1.00 94.50 87 ILE A N 1
ATOM 660 C CA . ILE A 1 87 ? -4.808 9.663 2.170 1.00 94.50 87 ILE A CA 1
ATOM 661 C C . ILE A 1 87 ? -4.031 9.125 3.366 1.00 94.50 87 ILE A C 1
ATOM 663 O O . ILE A 1 87 ? -3.428 9.878 4.128 1.00 94.50 87 ILE A O 1
ATOM 667 N N . VAL A 1 88 ? -3.973 7.803 3.479 1.00 96.94 88 VAL A N 1
ATOM 668 C CA . VAL A 1 88 ? -3.233 7.086 4.515 1.00 96.94 88 VAL A CA 1
ATOM 669 C C . VAL A 1 88 ? -1.909 6.565 3.962 1.00 96.94 88 VAL A C 1
ATOM 671 O O . VAL A 1 88 ? -1.850 6.002 2.866 1.00 96.94 88 VAL A O 1
ATOM 674 N N . VAL A 1 89 ? -0.834 6.711 4.740 1.00 96.31 89 VAL A N 1
ATOM 675 C CA . VAL A 1 89 ? 0.483 6.137 4.426 1.00 96.31 89 VAL A CA 1
ATOM 676 C C . VAL A 1 89 ? 1.113 5.469 5.656 1.00 96.31 89 VAL A C 1
ATOM 678 O O . VAL A 1 89 ? 0.829 5.868 6.788 1.00 96.31 89 VAL A O 1
ATOM 681 N N . PRO A 1 90 ? 1.986 4.460 5.480 1.00 96.50 90 PRO A N 1
ATOM 682 C CA . PRO A 1 90 ? 2.745 3.886 6.592 1.00 96.50 90 PRO A CA 1
ATOM 683 C C . PRO A 1 90 ? 3.585 4.940 7.325 1.00 96.50 90 PRO A C 1
ATOM 685 O O . PRO A 1 90 ? 4.235 5.769 6.678 1.00 96.50 90 PRO A O 1
ATOM 688 N N . ARG A 1 91 ? 3.622 4.865 8.662 1.00 94.19 91 ARG A N 1
ATOM 689 C CA . ARG A 1 91 ? 4.615 5.607 9.456 1.00 94.19 91 ARG A CA 1
ATOM 690 C C . ARG A 1 91 ? 6.016 5.064 9.164 1.00 94.19 91 ARG A C 1
ATOM 692 O O . ARG A 1 91 ? 6.157 3.912 8.751 1.00 94.19 91 ARG A O 1
ATOM 699 N N . ARG A 1 92 ? 7.025 5.923 9.322 1.00 76.06 92 ARG A N 1
ATOM 700 C CA . ARG A 1 92 ? 8.432 5.495 9.322 1.00 76.06 92 ARG A CA 1
ATOM 701 C C . ARG A 1 92 ? 8.757 4.716 10.586 1.00 76.06 92 ARG A C 1
ATOM 703 O O . ARG A 1 92 ? 8.145 5.039 11.627 1.00 76.06 92 ARG A O 1
#

Sequence (92 aa):
MRHGLELYAALRHAGLRAVECFPTATWTRLAGPRGGRRRAGWSAAALSRLRVRSVPSRIGQDGRDAIGAAYTAWLHVSGRTESFGSIVVPRR

pLDDT: mean 91.92, std 7.46, range [51.16, 97.56]

Radius of gyration: 13.73 Å; Cα contacts (8 Å, |Δi|>4): 78; chains: 1; bounding box: 40×31×31 Å